Protein AF-A0A8T3LZU2-F1 (afdb_monomer_lite)

Foldseek 3Di:
DDDQFPDDDDPDTHGPVNVVVVVVLVVVLVVQLVVCVVVVHHSVVSVVLSVQLQVQLQVQQLVVQCVVPVVVCVVPVVCSVVCVVPRGHNVRSVVRND

Structure (mmCIF, N/CA/C/O backbone):
data_AF-A0A8T3LZU2-F1
#
_entry.id   AF-A0A8T3LZU2-F1
#
loop_
_atom_site.group_PDB
_atom_site.id
_atom_site.type_symbol
_atom_site.label_atom_id
_atom_site.label_alt_id
_atom_site.label_comp_id
_atom_site.label_asym_id
_atom_site.label_entity_id
_atom_site.label_seq_id
_atom_site.pdbx_PDB_ins_code
_atom_site.Cartn_x
_atom_site.Cartn_y
_atom_site.Cartn_z
_atom_site.occupancy
_atom_site.B_iso_or_equiv
_atom_site.auth_seq_id
_atom_site.auth_comp_id
_atom_site.auth_asym_id
_atom_site.auth_atom_id
_atom_site.pdbx_PDB_model_num
ATOM 1 N N . MET A 1 1 ? 21.305 18.318 -0.118 1.00 62.78 1 MET A N 1
ATOM 2 C CA . MET A 1 1 ? 20.295 17.442 -0.746 1.00 62.78 1 MET A CA 1
ATOM 3 C C . MET A 1 1 ? 19.935 16.396 0.292 1.00 62.78 1 MET A C 1
ATOM 5 O O . MET A 1 1 ? 20.857 15.874 0.903 1.00 62.78 1 MET A O 1
ATOM 9 N N . ILE A 1 2 ? 18.650 16.208 0.596 1.00 78.50 2 ILE A N 1
ATOM 10 C CA . ILE A 1 2 ? 18.208 15.213 1.588 1.00 78.50 2 ILE A CA 1
ATOM 11 C C . ILE A 1 2 ? 18.188 13.856 0.890 1.00 78.50 2 ILE A C 1
ATOM 13 O O . ILE A 1 2 ? 17.662 13.763 -0.219 1.00 78.50 2 ILE A O 1
ATOM 17 N N . ASP A 1 3 ? 18.779 12.844 1.518 1.00 81.81 3 ASP A N 1
ATOM 18 C CA . ASP A 1 3 ? 18.726 11.473 1.020 1.00 81.81 3 ASP A CA 1
ATOM 19 C C . ASP A 1 3 ? 17.264 10.979 1.043 1.00 81.81 3 ASP A C 1
ATOM 21 O O . ASP A 1 3 ? 16.615 11.054 2.093 1.00 81.81 3 ASP A O 1
ATOM 25 N N . PRO A 1 4 ? 16.693 10.537 -0.093 1.00 82.56 4 PRO A N 1
ATOM 26 C CA . PRO A 1 4 ? 15.332 10.009 -0.127 1.00 82.56 4 PRO A CA 1
ATOM 27 C C . PRO A 1 4 ? 15.171 8.697 0.659 1.00 82.56 4 PRO A C 1
ATOM 29 O O . PRO A 1 4 ? 14.036 8.334 0.993 1.00 82.56 4 PRO A O 1
ATOM 32 N N . ILE A 1 5 ? 16.269 8.002 0.965 1.00 86.56 5 ILE A N 1
ATOM 33 C CA . ILE A 1 5 ? 16.285 6.748 1.711 1.00 86.56 5 ILE A CA 1
ATOM 34 C C . ILE A 1 5 ? 16.372 7.059 3.209 1.00 86.56 5 ILE A C 1
ATOM 36 O O . ILE A 1 5 ? 17.264 7.759 3.680 1.00 86.56 5 ILE A O 1
ATOM 40 N N . ALA A 1 6 ? 15.408 6.549 3.973 1.00 84.88 6 ALA A N 1
ATOM 41 C CA . ALA A 1 6 ? 15.358 6.711 5.421 1.00 84.88 6 ALA A CA 1
ATOM 42 C C . ALA A 1 6 ? 16.183 5.631 6.132 1.00 84.88 6 ALA A C 1
ATOM 44 O O . ALA A 1 6 ? 16.959 5.937 7.033 1.00 84.88 6 ALA A O 1
ATOM 45 N N . PHE A 1 7 ? 16.010 4.372 5.719 1.00 85.94 7 PHE A N 1
ATOM 46 C CA . PHE A 1 7 ? 16.718 3.220 6.273 1.00 85.94 7 PHE A CA 1
ATOM 47 C C . PHE A 1 7 ? 16.941 2.162 5.192 1.00 85.94 7 PHE A C 1
ATOM 49 O O . PHE A 1 7 ? 16.062 1.916 4.363 1.00 85.94 7 PHE A O 1
ATOM 56 N N . GLU A 1 8 ? 18.088 1.491 5.246 1.00 85.88 8 GLU A N 1
ATOM 57 C CA . GLU A 1 8 ? 18.403 0.339 4.402 1.00 85.88 8 GLU A CA 1
ATOM 58 C C . GLU A 1 8 ? 18.518 -0.911 5.274 1.00 85.88 8 GLU A C 1
ATOM 60 O O . GLU A 1 8 ? 19.276 -0.943 6.244 1.00 85.88 8 GLU A O 1
ATOM 65 N N . ILE A 1 9 ? 17.756 -1.951 4.937 1.00 84.25 9 ILE A N 1
ATOM 66 C CA . ILE A 1 9 ? 17.847 -3.264 5.581 1.00 84.25 9 ILE A CA 1
ATOM 67 C C . ILE A 1 9 ? 18.179 -4.281 4.485 1.00 84.25 9 ILE A C 1
ATOM 69 O O . ILE A 1 9 ? 17.295 -4.852 3.844 1.00 84.25 9 ILE A O 1
ATOM 73 N N . GLY A 1 10 ? 19.475 -4.484 4.232 1.00 82.94 10 GLY A N 1
ATOM 74 C CA . GLY A 1 10 ? 19.950 -5.344 3.143 1.00 82.94 10 GLY A CA 1
ATOM 75 C C . GLY A 1 10 ? 19.518 -4.807 1.766 1.00 82.94 10 GLY A C 1
ATOM 76 O O . GLY A 1 10 ? 19.789 -3.646 1.480 1.00 82.94 10 GLY A O 1
ATOM 77 N N . PRO A 1 11 ? 18.849 -5.600 0.903 1.00 81.00 11 PRO A N 1
ATOM 78 C CA . PRO A 1 11 ? 18.367 -5.135 -0.403 1.00 81.00 11 PRO A CA 1
ATOM 79 C C . PRO A 1 11 ? 17.092 -4.273 -0.322 1.00 81.00 11 PRO A C 1
ATOM 81 O O . PRO A 1 11 ? 16.612 -3.797 -1.348 1.00 81.00 11 PRO A O 1
ATOM 84 N N . LEU A 1 12 ? 16.503 -4.106 0.869 1.00 78.81 12 LEU A N 1
ATOM 85 C CA . LEU A 1 12 ? 15.276 -3.340 1.058 1.00 78.81 12 LEU A CA 1
ATOM 86 C C . LEU A 1 12 ? 15.606 -1.885 1.413 1.00 78.81 12 LEU A C 1
ATOM 88 O O . LEU A 1 12 ? 16.111 -1.602 2.501 1.00 78.81 12 LEU A O 1
ATOM 92 N N . GLN A 1 13 ? 15.267 -0.968 0.507 1.00 84.06 13 GLN A N 1
ATOM 93 C CA . GLN A 1 13 ? 15.415 0.474 0.708 1.00 84.06 13 GLN A CA 1
ATOM 94 C C . GLN A 1 13 ? 14.083 1.095 1.132 1.00 84.06 13 GLN A C 1
ATOM 96 O O . GLN A 1 13 ? 13.133 1.193 0.346 1.00 84.06 13 GLN A O 1
ATOM 101 N N . LEU A 1 14 ? 14.006 1.535 2.386 1.00 84.38 14 LEU A N 1
ATOM 102 C CA . LEU A 1 14 ? 12.834 2.215 2.917 1.00 84.38 14 LEU A CA 1
ATOM 103 C C . LEU A 1 14 ? 12.948 3.715 2.642 1.00 84.38 14 LEU A C 1
ATOM 105 O O . LEU A 1 14 ? 13.836 4.389 3.158 1.00 84.38 14 LEU A O 1
ATOM 109 N N . HIS A 1 15 ? 12.027 4.249 1.848 1.00 88.62 15 HIS A N 1
ATOM 110 C CA . HIS A 1 15 ? 12.036 5.657 1.464 1.00 88.62 15 HIS A CA 1
ATOM 111 C C . HIS A 1 15 ? 11.197 6.515 2.418 1.00 88.62 15 HIS A C 1
ATOM 113 O O . HIS A 1 15 ? 10.162 6.068 2.923 1.00 88.62 15 HIS A O 1
ATOM 119 N N . TRP A 1 16 ? 11.575 7.786 2.592 1.00 89.06 16 TRP A N 1
ATOM 120 C CA . TRP A 1 16 ? 10.835 8.737 3.435 1.00 89.06 16 TRP A CA 1
ATOM 121 C C . TRP A 1 16 ? 9.367 8.894 3.034 1.00 89.06 16 TRP A C 1
ATOM 123 O O . TRP A 1 16 ? 8.497 8.953 3.902 1.00 89.06 16 TRP A O 1
ATOM 133 N N . TYR A 1 17 ? 9.065 8.907 1.731 1.00 87.25 17 TYR A N 1
ATOM 134 C CA . TYR A 1 17 ? 7.679 9.025 1.266 1.00 87.25 17 TYR A CA 1
ATOM 135 C C . TYR A 1 17 ? 6.813 7.852 1.753 1.00 87.25 17 TYR A C 1
ATOM 137 O O . TYR A 1 17 ? 5.656 8.057 2.108 1.00 87.25 17 TYR A O 1
ATOM 145 N N . GLY A 1 18 ? 7.374 6.639 1.839 1.00 87.56 18 GLY A N 1
ATOM 146 C CA . GLY A 1 18 ? 6.660 5.462 2.332 1.00 87.56 18 GLY A CA 1
ATOM 147 C C . GLY A 1 18 ? 6.309 5.586 3.813 1.00 87.56 18 GLY A C 1
ATOM 148 O O . GLY A 1 18 ? 5.179 5.301 4.200 1.00 87.56 18 GLY A O 1
ATOM 149 N N . ILE A 1 19 ? 7.238 6.098 4.629 1.00 89.88 19 ILE A N 1
ATOM 150 C CA . ILE A 1 19 ? 7.010 6.368 6.060 1.00 89.88 19 ILE A CA 1
ATOM 151 C C . ILE A 1 19 ? 5.910 7.419 6.244 1.00 89.88 19 ILE A C 1
ATOM 153 O O . ILE A 1 19 ? 5.018 7.265 7.081 1.00 89.88 19 ILE A O 1
ATOM 157 N N . ILE A 1 20 ? 5.949 8.487 5.448 1.00 92.00 20 ILE A N 1
ATOM 158 C CA . ILE A 1 20 ? 4.964 9.570 5.523 1.00 92.00 20 ILE A CA 1
ATOM 159 C C . ILE A 1 20 ? 3.573 9.054 5.130 1.00 92.00 20 ILE A C 1
ATOM 161 O O . ILE A 1 20 ? 2.606 9.313 5.839 1.00 92.00 20 ILE A O 1
ATOM 165 N N . ILE A 1 21 ? 3.464 8.265 4.059 1.00 89.38 21 ILE A N 1
ATOM 166 C CA . ILE A 1 21 ? 2.186 7.681 3.628 1.00 89.38 21 ILE A CA 1
ATOM 167 C C . ILE A 1 21 ? 1.658 6.692 4.674 1.00 89.38 21 ILE A C 1
ATOM 169 O O . ILE A 1 21 ? 0.497 6.782 5.064 1.00 89.38 21 ILE A O 1
ATOM 173 N N . ALA A 1 22 ? 2.502 5.786 5.176 1.00 90.19 22 ALA A N 1
ATOM 174 C CA . ALA A 1 22 ? 2.102 4.818 6.195 1.00 90.19 22 ALA A CA 1
ATOM 175 C C . ALA A 1 22 ? 1.626 5.508 7.482 1.00 90.19 22 ALA A C 1
ATOM 177 O O . ALA A 1 22 ? 0.596 5.135 8.040 1.00 90.19 22 ALA A O 1
ATOM 178 N N . SER A 1 23 ? 2.332 6.550 7.929 1.00 93.94 23 SER A N 1
ATOM 179 C CA . SER A 1 23 ? 1.923 7.312 9.111 1.00 93.94 23 SER A CA 1
ATOM 180 C C . SER A 1 23 ? 0.619 8.081 8.881 1.00 93.94 23 SER A C 1
ATOM 182 O O . SER A 1 23 ? -0.251 8.045 9.748 1.00 93.94 23 SER A O 1
ATOM 184 N N . ALA A 1 24 ? 0.417 8.691 7.708 1.00 92.81 24 ALA A N 1
ATOM 185 C CA . ALA A 1 24 ? -0.843 9.345 7.355 1.00 92.81 24 ALA A CA 1
ATOM 186 C C . ALA A 1 24 ? -2.034 8.369 7.367 1.00 92.81 24 ALA A C 1
ATOM 188 O O . ALA A 1 24 ? -3.075 8.681 7.946 1.00 92.81 24 ALA A O 1
ATOM 189 N N . VAL A 1 25 ? -1.869 7.171 6.792 1.00 91.44 25 VAL A N 1
ATOM 190 C CA . VAL A 1 25 ? -2.898 6.117 6.795 1.00 91.44 25 VAL A CA 1
ATOM 191 C C . VAL A 1 25 ? -3.218 5.670 8.223 1.00 91.44 25 VAL A C 1
ATOM 193 O O . VAL A 1 25 ? -4.388 5.609 8.592 1.00 91.44 25 VAL A O 1
ATOM 196 N N . LEU A 1 26 ? -2.201 5.420 9.054 1.00 92.69 26 LEU A N 1
ATOM 197 C CA . LEU A 1 26 ? -2.396 5.012 10.450 1.00 92.69 26 LEU A CA 1
ATOM 198 C C . LEU A 1 26 ? -3.110 6.085 11.277 1.00 92.69 26 LEU A C 1
ATOM 200 O O . LEU A 1 26 ? -4.042 5.778 12.015 1.00 92.69 26 LEU A O 1
ATOM 204 N N . ILE A 1 27 ? -2.703 7.349 11.143 1.00 95.19 27 ILE A N 1
ATOM 205 C CA . ILE A 1 27 ? -3.345 8.466 11.844 1.00 95.19 27 ILE A CA 1
ATOM 206 C C . ILE A 1 27 ? -4.803 8.602 11.392 1.00 95.19 27 ILE A C 1
ATOM 208 O O . ILE A 1 27 ? -5.689 8.753 12.232 1.00 95.19 27 ILE A O 1
ATOM 212 N N . SER A 1 28 ? -5.068 8.498 10.087 1.00 92.25 28 SER A N 1
ATOM 213 C CA . SER A 1 28 ? -6.427 8.538 9.542 1.00 92.25 28 SER A CA 1
ATOM 214 C C . SER A 1 28 ? -7.297 7.400 10.085 1.00 92.25 28 SER A C 1
ATOM 216 O O . SER A 1 28 ? -8.421 7.656 10.513 1.00 92.25 28 SER A O 1
ATOM 218 N N . ALA A 1 29 ? -6.760 6.180 10.167 1.00 92.19 29 ALA A N 1
ATOM 219 C CA . ALA A 1 29 ? -7.445 5.018 10.732 1.00 92.19 29 ALA A CA 1
ATOM 220 C C . ALA A 1 29 ? -7.810 5.213 12.208 1.00 92.19 29 ALA A C 1
ATOM 222 O O . ALA A 1 29 ? -8.946 4.977 12.613 1.00 92.19 29 ALA A O 1
ATOM 223 N N . LEU A 1 30 ? -6.853 5.687 13.012 1.00 93.62 30 LEU A N 1
ATOM 224 C CA . LEU A 1 30 ? -7.046 5.925 14.443 1.00 93.62 30 LEU A CA 1
ATOM 225 C C . LEU A 1 30 ? -8.087 7.019 14.699 1.00 93.62 30 LEU A C 1
ATOM 227 O O . LEU A 1 30 ? -8.936 6.873 15.579 1.00 93.62 30 LEU A O 1
ATOM 231 N N . LEU A 1 31 ? -8.045 8.101 13.918 1.00 94.38 31 LEU A N 1
ATOM 232 C CA . LEU A 1 31 ? -9.050 9.159 13.982 1.00 94.38 31 LEU A CA 1
ATOM 233 C C . LEU A 1 31 ? -10.426 8.646 13.552 1.00 94.38 31 LEU A C 1
ATOM 235 O O . LEU A 1 31 ? -11.403 8.902 14.251 1.00 94.38 31 LEU A O 1
ATOM 239 N N . GLY A 1 32 ? -10.502 7.879 12.462 1.00 93.19 32 GLY A N 1
ATOM 240 C CA . GLY A 1 32 ? -11.739 7.255 11.993 1.00 93.19 32 GLY A CA 1
ATOM 241 C C . GLY A 1 32 ? -12.356 6.339 13.047 1.00 93.19 32 GLY A C 1
ATOM 242 O O . GLY A 1 32 ? -13.529 6.486 13.376 1.00 93.19 32 GLY A O 1
ATOM 243 N N . ALA A 1 33 ? -11.548 5.479 13.668 1.00 92.88 33 ALA A N 1
ATOM 244 C CA . ALA A 1 33 ? -11.972 4.614 14.765 1.00 92.88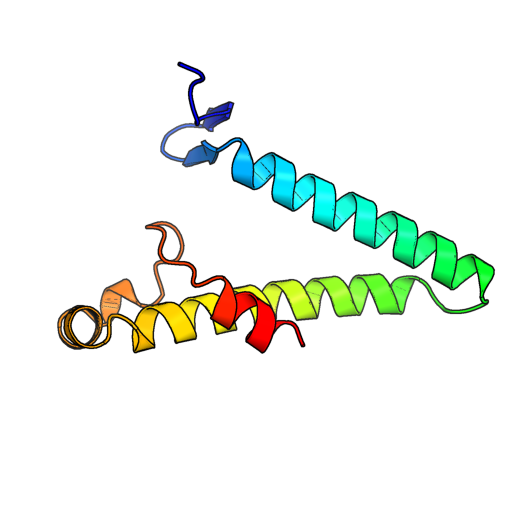 33 ALA A CA 1
ATOM 245 C C . ALA A 1 33 ? -12.491 5.421 15.967 1.00 92.88 33 ALA A C 1
ATOM 247 O O . ALA A 1 33 ? -13.535 5.099 16.536 1.00 92.88 33 ALA A O 1
ATOM 248 N N . ARG A 1 34 ? -11.800 6.509 16.335 1.00 93.44 34 ARG A N 1
ATOM 249 C CA . ARG A 1 34 ? -12.217 7.384 17.439 1.00 93.44 34 ARG A CA 1
ATOM 250 C C . ARG A 1 34 ? -13.553 8.070 17.157 1.00 93.44 34 ARG A C 1
ATOM 252 O O . ARG A 1 34 ? -14.376 8.169 18.068 1.00 93.44 34 ARG A O 1
ATOM 259 N N . VAL A 1 35 ? -13.756 8.537 15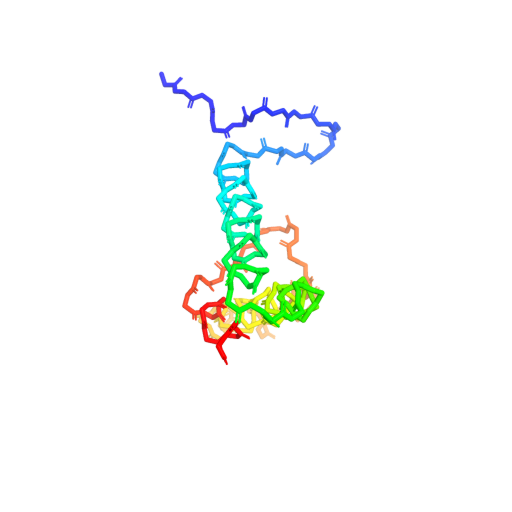.924 1.00 94.00 35 VAL A N 1
ATOM 260 C CA . VAL A 1 35 ? -15.007 9.159 15.468 1.00 94.00 35 VAL A CA 1
ATOM 261 C C . VAL A 1 35 ? -16.133 8.130 15.417 1.00 94.00 35 VAL A C 1
ATOM 263 O O . VAL A 1 35 ? -17.213 8.422 15.916 1.00 94.00 35 VAL A O 1
ATOM 266 N N . ALA A 1 36 ? -15.876 6.917 14.920 1.00 92.56 36 ALA A N 1
ATOM 267 C CA . ALA A 1 36 ? -16.847 5.823 14.924 1.00 92.56 36 ALA A CA 1
ATOM 268 C C . ALA A 1 36 ? -17.352 5.538 16.346 1.00 92.56 36 ALA A C 1
ATOM 270 O O . ALA A 1 36 ? -18.555 5.570 16.588 1.00 92.56 36 ALA A O 1
ATOM 271 N N . THR A 1 37 ? -16.444 5.419 17.325 1.00 92.31 37 THR A N 1
ATOM 272 C CA . THR A 1 37 ? -16.845 5.255 18.734 1.00 92.31 37 THR A CA 1
ATOM 273 C C . THR A 1 37 ? -17.687 6.428 19.243 1.00 92.31 37 THR A C 1
ATOM 275 O O . THR A 1 37 ? -18.614 6.227 20.021 1.00 92.31 37 THR A O 1
ATOM 278 N N . TRP A 1 38 ? -17.365 7.664 18.841 1.00 93.81 38 TRP A N 1
ATOM 279 C CA . TRP A 1 38 ? -18.119 8.853 19.254 1.00 93.81 38 TRP A CA 1
ATOM 280 C C . TRP A 1 38 ? -19.530 8.898 18.652 1.00 93.81 38 TRP A C 1
ATOM 282 O O . TRP A 1 38 ? -20.453 9.377 19.307 1.00 93.81 38 TRP A O 1
ATOM 292 N N . LEU A 1 39 ? -19.701 8.356 17.447 1.00 94.25 39 LEU A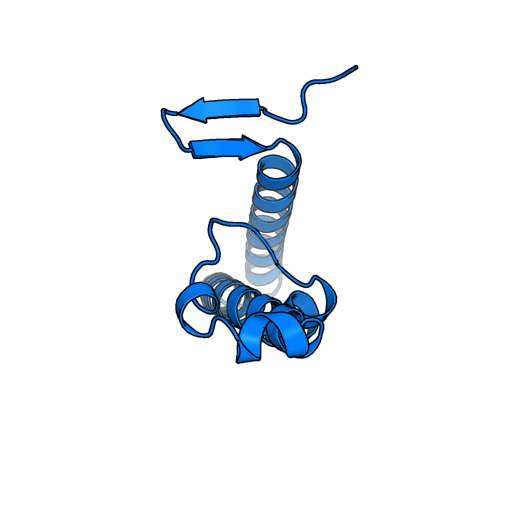 N 1
ATOM 293 C CA . LEU A 1 39 ? -20.989 8.221 16.765 1.00 94.25 39 LEU A CA 1
ATOM 294 C C . LEU A 1 39 ? -21.788 6.981 17.212 1.00 94.25 39 LEU A C 1
ATOM 296 O O . LEU A 1 39 ? -22.945 6.848 16.831 1.00 94.25 39 LEU A O 1
ATOM 300 N N . GLY A 1 40 ? -21.205 6.103 18.039 1.00 92.25 40 GLY A N 1
ATOM 301 C CA . GLY A 1 40 ? -21.826 4.844 18.471 1.00 92.25 40 GLY A CA 1
ATOM 302 C C . GLY A 1 40 ? -21.700 3.696 17.462 1.00 92.25 40 GLY A C 1
ATOM 303 O O . GLY A 1 40 ? -22.352 2.670 17.632 1.00 92.25 40 GLY A O 1
ATOM 304 N N . GLU A 1 41 ? -20.861 3.859 16.440 1.00 93.00 41 GLU A N 1
ATOM 305 C CA . GLU A 1 41 ? -20.549 2.857 15.416 1.00 93.00 41 GLU A CA 1
ATOM 306 C C . GLU A 1 41 ? -19.438 1.906 15.890 1.00 93.00 41 GLU A C 1
ATOM 308 O O . GLU A 1 41 ? -18.619 2.267 16.745 1.00 93.00 41 GLU A O 1
ATOM 313 N N . ASN A 1 42 ? -19.363 0.702 15.308 1.00 91.69 42 ASN A N 1
ATOM 314 C CA . ASN A 1 42 ? -18.296 -0.252 15.612 1.00 91.69 42 ASN A CA 1
ATOM 315 C C . ASN A 1 42 ? -16.981 0.149 14.905 1.00 91.69 42 ASN A C 1
ATOM 317 O O . ASN A 1 42 ? -16.904 0.109 13.676 1.00 91.69 42 ASN A O 1
ATOM 321 N N . PRO A 1 43 ? -15.901 0.491 15.635 1.00 90.31 43 PRO A N 1
ATOM 322 C CA . PRO A 1 43 ? -14.621 0.847 15.021 1.00 90.31 43 PRO A CA 1
ATOM 323 C C . PRO A 1 43 ? -13.962 -0.298 14.237 1.00 90.31 43 PRO A C 1
ATOM 325 O O . PRO A 1 43 ? -13.118 -0.039 13.378 1.00 90.31 43 PRO A O 1
ATOM 328 N N . GLU A 1 44 ? -14.313 -1.553 14.533 1.00 90.94 44 GLU A N 1
ATOM 329 C CA . GLU A 1 44 ? -13.776 -2.734 13.844 1.00 90.94 44 GLU A CA 1
ATOM 330 C C . GLU A 1 44 ? -14.141 -2.759 12.356 1.00 90.94 44 GLU A C 1
ATOM 332 O O . GLU A 1 44 ? -13.340 -3.215 11.534 1.00 90.94 44 GLU A O 1
A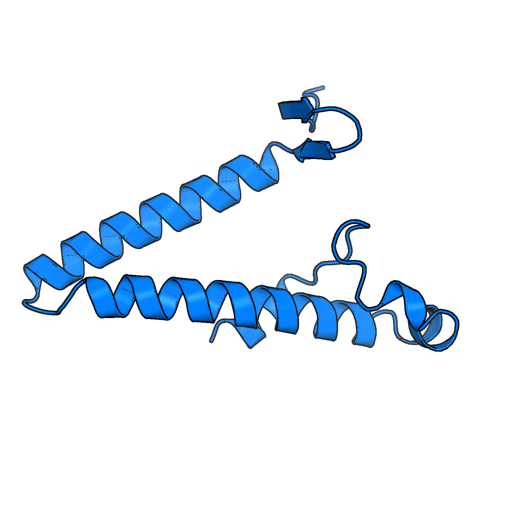TOM 337 N N . ASP A 1 45 ? -15.297 -2.204 11.990 1.00 89.50 45 ASP A N 1
ATOM 338 C CA . ASP A 1 45 ? -15.728 -2.112 10.595 1.00 89.50 45 ASP A CA 1
ATOM 339 C C . ASP A 1 45 ? -14.785 -1.200 9.799 1.00 89.50 45 ASP A C 1
ATOM 341 O O . ASP A 1 45 ? -14.381 -1.531 8.684 1.00 89.50 45 ASP A O 1
ATOM 345 N N . GLY A 1 46 ? -14.335 -0.097 10.409 1.00 88.50 46 GLY A N 1
ATOM 346 C CA . GLY A 1 46 ? -13.357 0.818 9.817 1.00 88.50 46 GLY A CA 1
ATOM 347 C C . GLY A 1 46 ? -11.986 0.173 9.602 1.00 88.50 46 GLY A C 1
ATOM 348 O O . GLY A 1 46 ? -11.373 0.358 8.551 1.00 88.50 46 GLY A O 1
ATOM 349 N N . TRP A 1 47 ? -11.513 -0.632 10.559 1.00 89.94 47 TRP A N 1
ATOM 350 C CA . TRP A 1 47 ? -10.266 -1.394 10.409 1.00 89.94 47 TRP A CA 1
ATOM 351 C C . TRP A 1 47 ? -10.365 -2.463 9.320 1.00 89.94 47 TRP A C 1
ATOM 353 O O . TRP A 1 47 ? -9.438 -2.625 8.522 1.00 89.94 47 TRP A O 1
ATOM 363 N N . SER A 1 48 ? -11.501 -3.157 9.260 1.00 90.69 48 SER A N 1
ATOM 364 C CA . SER A 1 48 ? -11.774 -4.176 8.246 1.00 90.69 48 SER A CA 1
ATOM 365 C C . SER A 1 48 ? -11.837 -3.560 6.845 1.00 90.69 48 SER A C 1
ATOM 367 O O . SER A 1 48 ? -11.211 -4.071 5.914 1.00 90.69 48 SER A O 1
ATOM 369 N N . MET A 1 49 ? -12.516 -2.416 6.703 1.00 89.75 49 MET A N 1
ATOM 370 C CA . MET A 1 49 ? -12.544 -1.645 5.459 1.00 89.75 49 MET A CA 1
ATOM 371 C C . MET A 1 49 ? -11.160 -1.147 5.059 1.00 89.75 49 MET A C 1
ATOM 373 O O . MET A 1 49 ? -10.796 -1.267 3.895 1.00 89.75 49 MET A O 1
ATOM 377 N N . LEU A 1 50 ? -10.364 -0.628 5.997 1.00 90.44 50 LEU A N 1
ATOM 378 C CA . LEU A 1 50 ? -9.025 -0.129 5.694 1.00 90.44 50 LEU A CA 1
ATOM 379 C C . LEU A 1 50 ? -8.143 -1.210 5.069 1.00 90.44 50 LEU A C 1
ATOM 381 O O . LEU A 1 50 ? -7.470 -0.948 4.075 1.00 90.44 50 LEU A O 1
ATOM 385 N N . LEU A 1 51 ? -8.156 -2.426 5.621 1.00 90.62 51 LEU A N 1
ATOM 386 C CA . LEU A 1 51 ? -7.397 -3.542 5.055 1.00 90.62 51 LEU A CA 1
ATOM 387 C C . LEU A 1 51 ? -7.850 -3.859 3.628 1.00 90.62 51 LEU A C 1
ATOM 389 O O . LEU A 1 51 ? -7.010 -4.034 2.744 1.00 90.62 51 LEU A O 1
ATOM 393 N N . LEU A 1 52 ? -9.164 -3.887 3.397 1.00 92.31 52 LEU A N 1
ATOM 394 C CA . LEU A 1 52 ? -9.730 -4.143 2.078 1.00 92.31 52 LEU A CA 1
ATOM 395 C C . LEU A 1 52 ? -9.323 -3.055 1.076 1.00 92.31 52 LEU A C 1
ATOM 397 O O . LEU A 1 52 ? -8.773 -3.387 0.031 1.00 92.31 52 LEU A O 1
ATOM 401 N N . VAL A 1 53 ? -9.486 -1.781 1.438 1.00 91.81 53 VAL A N 1
ATOM 402 C CA . VAL A 1 53 ? -9.130 -0.606 0.624 1.00 91.81 53 VAL A CA 1
ATOM 403 C C . VAL A 1 53 ? -7.641 -0.575 0.282 1.00 91.81 53 VAL A C 1
ATOM 405 O O . VAL A 1 53 ? -7.268 -0.257 -0.845 1.00 91.81 53 VAL A O 1
ATOM 408 N N . VAL A 1 54 ? -6.763 -0.923 1.228 1.00 91.00 54 VAL A N 1
ATOM 409 C CA . VAL A 1 54 ? -5.317 -0.988 0.969 1.00 91.00 54 VAL A CA 1
ATOM 410 C C . VAL A 1 54 ? -5.002 -2.091 -0.042 1.00 91.00 54 VAL A C 1
ATOM 412 O O . VAL A 1 54 ? -4.245 -1.856 -0.984 1.00 91.00 54 VAL A O 1
ATOM 415 N N . ILE A 1 55 ? -5.595 -3.279 0.108 1.00 92.12 55 ILE A N 1
ATOM 416 C CA . ILE A 1 55 ? -5.374 -4.400 -0.815 1.00 92.12 55 ILE A CA 1
ATOM 417 C C . ILE A 1 55 ? -5.897 -4.056 -2.214 1.00 92.12 55 ILE A C 1
ATOM 419 O O . ILE A 1 55 ? -5.161 -4.179 -3.196 1.00 92.12 55 ILE A O 1
ATOM 423 N N . THR A 1 56 ? -7.145 -3.600 -2.320 1.00 93.81 56 THR A N 1
ATOM 424 C CA . THR A 1 56 ? -7.770 -3.275 -3.607 1.00 93.81 56 THR A CA 1
ATOM 425 C C . THR A 1 56 ? -7.111 -2.065 -4.263 1.00 93.81 56 THR A C 1
ATOM 427 O O . THR A 1 56 ? -6.904 -2.071 -5.476 1.00 93.81 56 THR A O 1
ATOM 430 N N . GLY A 1 57 ? -6.669 -1.081 -3.478 1.00 91.94 57 GLY A N 1
ATOM 431 C CA . GLY A 1 57 ? -5.876 0.050 -3.945 1.00 91.94 57 GLY A CA 1
ATOM 432 C C . GLY A 1 57 ? -4.536 -0.386 -4.538 1.00 91.94 57 GLY A C 1
ATOM 433 O O . GLY A 1 57 ? -4.209 -0.006 -5.658 1.00 91.94 57 GLY A O 1
ATOM 434 N N . VAL A 1 58 ? -3.767 -1.245 -3.861 1.00 90.50 58 VAL A N 1
ATOM 435 C CA . VAL A 1 58 ? -2.493 -1.758 -4.408 1.00 90.50 58 VAL A CA 1
ATOM 436 C C . VAL A 1 58 ? -2.719 -2.529 -5.714 1.00 90.50 58 VAL A C 1
ATOM 438 O O . VAL A 1 58 ? -1.973 -2.342 -6.679 1.00 90.50 58 VAL A O 1
ATOM 441 N N . ILE A 1 59 ? -3.771 -3.350 -5.778 1.00 92.19 59 ILE A N 1
ATOM 442 C CA . ILE A 1 59 ? -4.143 -4.091 -6.990 1.00 92.19 59 ILE A CA 1
ATOM 443 C C . ILE A 1 59 ? -4.517 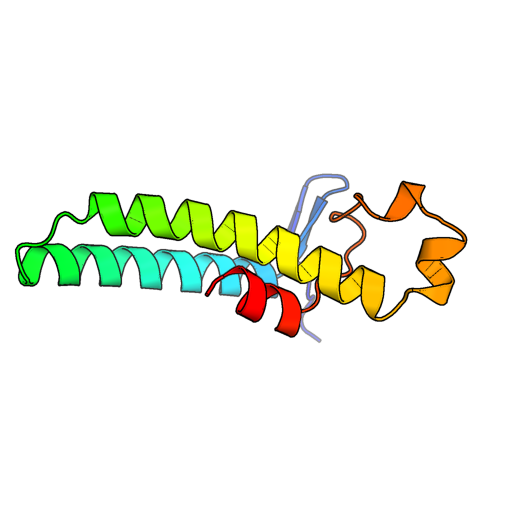-3.126 -8.123 1.00 92.19 59 ILE A C 1
ATOM 445 O O . ILE A 1 59 ? -3.957 -3.216 -9.217 1.00 92.19 59 ILE A O 1
ATOM 449 N N . GLY A 1 60 ? -5.415 -2.173 -7.864 1.00 92.06 60 GLY A N 1
ATOM 450 C CA . GLY A 1 60 ? -5.857 -1.180 -8.843 1.00 92.06 60 GLY A CA 1
ATOM 451 C C . GLY A 1 60 ? -4.703 -0.319 -9.351 1.00 92.06 60 GLY A C 1
ATOM 452 O O . GLY A 1 60 ? -4.571 -0.085 -10.554 1.00 92.06 60 GLY A O 1
ATOM 453 N N . ALA A 1 61 ? -3.794 0.072 -8.458 1.00 91.81 61 ALA A N 1
ATOM 454 C CA . ALA A 1 61 ? -2.599 0.821 -8.808 1.00 91.81 61 ALA A CA 1
ATOM 455 C C . ALA A 1 61 ? -1.693 0.052 -9.765 1.00 91.81 61 ALA A C 1
ATOM 457 O O . ALA A 1 61 ? -1.125 0.642 -10.691 1.00 91.81 61 ALA A O 1
ATOM 458 N N . ARG A 1 62 ? -1.564 -1.264 -9.558 1.00 90.50 62 ARG A N 1
ATOM 459 C CA . ARG A 1 62 ? -0.754 -2.110 -10.427 1.00 90.50 62 ARG A CA 1
ATOM 460 C C . ARG A 1 62 ? -1.415 -2.333 -11.779 1.00 90.50 62 ARG A C 1
ATOM 462 O O . ARG A 1 62 ? -0.739 -2.206 -12.795 1.00 90.50 62 ARG A O 1
ATOM 469 N N . ILE A 1 63 ? -2.719 -2.598 -11.801 1.00 90.44 63 ILE A N 1
ATOM 470 C CA . ILE A 1 63 ? -3.490 -2.748 -13.042 1.00 90.44 63 ILE A CA 1
ATOM 471 C C . ILE A 1 63 ? -3.375 -1.478 -13.888 1.00 90.44 63 ILE A C 1
ATOM 473 O O . ILE A 1 63 ? -3.019 -1.555 -15.060 1.00 90.44 63 ILE A O 1
ATOM 477 N N . TYR A 1 64 ? -3.591 -0.306 -13.286 1.00 91.75 64 TYR A N 1
ATOM 478 C CA . TYR A 1 64 ? -3.458 0.970 -13.986 1.00 91.75 64 TYR A CA 1
ATOM 479 C C . TYR A 1 64 ? -2.054 1.161 -14.567 1.00 91.75 64 TYR A C 1
ATOM 481 O O . TYR A 1 64 ? -1.909 1.548 -15.723 1.00 91.75 64 TYR A O 1
ATOM 489 N N . HIS A 1 65 ? -1.013 0.856 -13.787 1.00 89.75 65 HIS A N 1
ATOM 490 C CA . HIS A 1 65 ? 0.369 0.972 -14.246 1.00 89.75 65 HIS A CA 1
ATOM 491 C C . HIS A 1 65 ? 0.667 0.054 -15.442 1.00 89.75 65 HIS A C 1
ATOM 493 O O . HIS A 1 65 ? 1.332 0.465 -16.391 1.00 89.75 65 HIS A O 1
ATOM 499 N N . VAL A 1 66 ? 0.138 -1.172 -15.420 1.00 88.56 66 VAL A N 1
ATOM 500 C CA . VAL A 1 66 ? 0.288 -2.145 -16.511 1.00 88.56 66 VAL A CA 1
ATOM 501 C C . VAL A 1 66 ? -0.437 -1.688 -17.772 1.00 88.56 66 VAL A C 1
ATOM 503 O O . VAL A 1 66 ? 0.129 -1.784 -18.854 1.00 88.56 66 VAL A O 1
ATOM 506 N N . ILE A 1 67 ? -1.654 -1.155 -17.639 1.00 89.69 67 ILE A N 1
ATOM 507 C CA . ILE A 1 67 ? -2.422 -0.616 -18.770 1.00 89.69 67 ILE A CA 1
ATOM 508 C C . ILE A 1 67 ? -1.710 0.599 -19.371 1.00 89.69 67 ILE A C 1
ATOM 510 O O . ILE A 1 67 ? -1.633 0.730 -20.589 1.00 89.69 67 ILE A O 1
ATOM 514 N N . HIS A 1 68 ? -1.165 1.481 -18.532 1.00 89.31 68 HIS A N 1
ATOM 515 C CA . HIS A 1 68 ? -0.483 2.686 -18.995 1.00 89.31 68 HIS A CA 1
ATOM 516 C C . HIS A 1 68 ? 0.803 2.380 -19.778 1.00 89.31 68 HIS A C 1
ATOM 518 O O . HIS A 1 68 ? 1.120 3.076 -20.737 1.00 89.31 68 HIS A O 1
ATOM 524 N N . LEU A 1 69 ? 1.527 1.328 -19.389 1.00 88.12 69 LEU A N 1
ATOM 525 C CA . LEU A 1 69 ? 2.765 0.878 -20.033 1.00 88.12 69 LEU A CA 1
ATOM 526 C C . LEU A 1 69 ? 2.566 -0.451 -20.770 1.00 88.12 69 LEU A C 1
ATOM 528 O O . LEU A 1 69 ? 3.443 -1.319 -20.750 1.00 88.12 69 LEU A O 1
ATOM 532 N N . TRP A 1 70 ? 1.403 -0.625 -21.401 1.00 88.00 70 TRP A N 1
ATOM 533 C CA . TRP A 1 70 ? 1.006 -1.902 -21.990 1.00 88.00 70 TRP A CA 1
ATOM 534 C C . TRP A 1 70 ? 2.038 -2.449 -22.978 1.00 88.00 70 TRP A C 1
ATOM 536 O O . TRP A 1 70 ? 2.383 -3.622 -22.879 1.00 88.00 70 TRP A O 1
ATOM 546 N N . ASP A 1 71 ? 2.616 -1.597 -23.829 1.00 89.56 71 ASP A N 1
ATOM 547 C CA . ASP A 1 71 ? 3.629 -1.994 -24.819 1.00 89.56 71 ASP A CA 1
ATOM 548 C C . ASP A 1 71 ? 4.864 -2.661 -24.184 1.00 89.56 71 ASP A C 1
ATOM 550 O O . ASP A 1 71 ? 5.452 -3.590 -24.740 1.00 89.56 71 ASP A O 1
ATOM 554 N N . PHE A 1 72 ? 5.255 -2.218 -22.985 1.00 88.19 72 PHE A N 1
ATOM 555 C CA . PHE A 1 72 ? 6.367 -2.802 -22.236 1.00 88.19 72 PHE A CA 1
ATOM 556 C C . PHE A 1 72 ? 5.968 -4.121 -21.560 1.00 88.19 72 PHE A C 1
ATOM 558 O O . PHE A 1 72 ? 6.721 -5.102 -21.588 1.00 88.19 72 PHE A O 1
ATOM 565 N N . TYR A 1 73 ? 4.781 -4.155 -20.949 1.00 87.75 73 TYR A N 1
ATOM 566 C CA . TYR A 1 73 ? 4.305 -5.313 -20.192 1.00 87.75 73 TYR A CA 1
ATOM 567 C C . TYR A 1 73 ? 3.817 -6.459 -21.081 1.00 87.75 73 TYR A C 1
ATOM 569 O O . TYR A 1 73 ? 3.967 -7.615 -20.689 1.00 87.75 73 TYR A O 1
ATOM 577 N N . SER A 1 74 ? 3.323 -6.181 -22.290 1.00 89.00 74 SER A N 1
ATOM 578 C CA . SER A 1 74 ? 2.970 -7.210 -23.272 1.00 89.00 74 SER A CA 1
ATOM 579 C C . SER A 1 74 ? 4.191 -8.011 -23.725 1.00 89.00 74 SER A C 1
ATOM 581 O O . SER A 1 74 ? 4.076 -9.202 -24.000 1.00 89.00 74 SER A O 1
ATOM 583 N N . ALA A 1 75 ? 5.368 -7.378 -23.757 1.00 91.56 75 ALA A N 1
ATOM 584 C CA . ALA A 1 75 ? 6.636 -8.043 -24.047 1.00 91.56 75 ALA A CA 1
ATOM 585 C C . ALA A 1 75 ? 7.240 -8.756 -22.820 1.00 91.56 75 ALA A C 1
ATOM 587 O O . ALA A 1 75 ? 8.037 -9.677 -22.979 1.00 91.56 75 ALA A O 1
ATOM 588 N N . ASN A 1 76 ? 6.858 -8.359 -21.599 1.00 87.88 76 ASN A N 1
ATOM 589 C CA . ASN A 1 76 ? 7.439 -8.851 -20.344 1.00 87.88 76 ASN A CA 1
ATOM 590 C C . ASN A 1 76 ? 6.364 -9.202 -19.292 1.00 87.88 76 ASN A C 1
ATOM 592 O O . ASN A 1 76 ? 6.339 -8.615 -18.202 1.00 87.88 76 ASN A O 1
ATOM 596 N N . PRO A 1 77 ? 5.489 -10.192 -19.554 1.00 86.25 77 PRO A N 1
ATOM 597 C CA . PRO A 1 77 ? 4.358 -10.499 -18.675 1.00 86.25 77 PRO A CA 1
ATOM 598 C C . PRO A 1 77 ? 4.783 -10.962 -17.271 1.00 86.25 77 PRO A C 1
ATOM 600 O O . PRO A 1 77 ? 4.071 -10.731 -16.296 1.00 86.25 77 PRO A O 1
ATOM 603 N N . LEU A 1 78 ? 5.978 -11.545 -17.127 1.00 88.56 78 LEU A N 1
ATOM 604 C CA . LEU A 1 78 ? 6.521 -11.988 -15.834 1.00 88.56 78 LEU A CA 1
ATOM 605 C C . LEU A 1 78 ? 6.822 -10.834 -14.861 1.00 88.56 78 LEU A C 1
ATOM 607 O O . LEU A 1 78 ? 6.976 -11.068 -13.662 1.00 88.56 78 LEU A O 1
ATOM 611 N N . VAL A 1 79 ? 6.909 -9.594 -15.352 1.00 86.50 79 VAL A N 1
ATOM 612 C CA . VAL A 1 79 ? 7.192 -8.403 -14.532 1.00 86.50 79 VAL A CA 1
ATOM 613 C C . VAL A 1 79 ? 5.904 -7.796 -13.964 1.00 86.50 79 VAL A C 1
ATOM 615 O O . VAL A 1 79 ? 5.946 -7.032 -13.001 1.00 86.50 79 VAL A O 1
ATOM 618 N N . ILE A 1 80 ? 4.733 -8.179 -14.481 1.00 84.94 80 ILE A N 1
ATOM 619 C CA . ILE A 1 80 ? 3.426 -7.686 -14.027 1.00 84.94 80 ILE A CA 1
ATOM 620 C C . ILE A 1 80 ? 3.221 -7.847 -12.509 1.00 84.94 80 ILE A C 1
ATOM 622 O O . ILE A 1 80 ? 2.910 -6.843 -11.874 1.00 84.94 80 ILE A O 1
ATOM 626 N N . PRO A 1 81 ? 3.448 -9.008 -11.868 1.00 86.06 81 PRO A N 1
ATOM 627 C CA . PRO A 1 81 ? 3.236 -9.143 -10.422 1.00 86.06 81 PRO A CA 1
ATOM 628 C C . PRO A 1 81 ? 4.345 -8.512 -9.561 1.00 86.06 81 PRO A C 1
ATOM 630 O O . PRO A 1 81 ? 4.204 -8.430 -8.344 1.00 86.06 81 PRO A O 1
A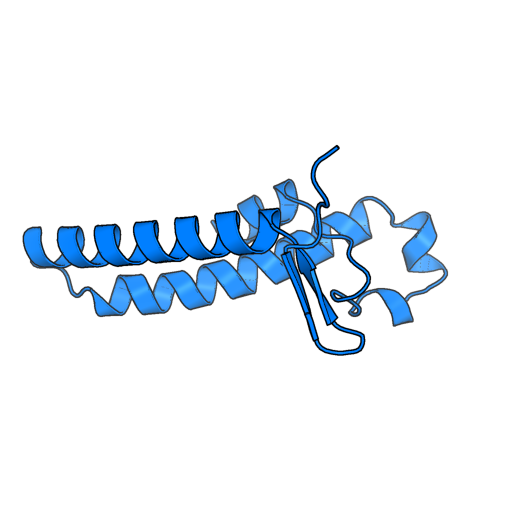TOM 633 N N . GLN A 1 82 ? 5.453 -8.062 -10.159 1.00 86.81 82 GLN A N 1
ATOM 634 C CA . GLN A 1 82 ? 6.630 -7.581 -9.430 1.00 86.81 82 GLN A CA 1
ATOM 635 C C . GLN A 1 82 ? 6.437 -6.137 -8.946 1.00 86.81 82 GLN A C 1
ATOM 637 O O . GLN A 1 82 ? 6.955 -5.186 -9.534 1.00 86.81 82 GLN A O 1
ATOM 642 N N . ILE A 1 83 ? 5.666 -5.973 -7.872 1.00 82.25 83 ILE A N 1
ATOM 643 C CA . ILE A 1 83 ? 5.362 -4.672 -7.251 1.00 82.25 83 ILE A CA 1
ATOM 644 C C . ILE A 1 83 ? 6.568 -4.048 -6.528 1.00 82.25 83 ILE A C 1
ATOM 646 O O . ILE A 1 83 ? 6.613 -2.837 -6.336 1.00 82.25 83 ILE A O 1
ATOM 650 N N . TRP A 1 84 ? 7.566 -4.857 -6.160 1.00 81.06 84 TRP A N 1
ATOM 651 C CA . TRP A 1 84 ? 8.786 -4.410 -5.474 1.00 81.06 84 TRP A CA 1
ATOM 652 C C . TRP A 1 84 ? 9.786 -3.696 -6.391 1.00 81.06 84 TRP A C 1
ATOM 654 O O . TRP A 1 84 ? 10.631 -2.960 -5.898 1.00 81.06 84 TRP A O 1
ATOM 664 N N . ASN A 1 85 ? 9.665 -3.842 -7.715 1.00 78.56 85 ASN A N 1
ATOM 665 C CA . ASN A 1 85 ? 10.470 -3.080 -8.681 1.00 78.56 85 ASN A CA 1
ATOM 666 C C . ASN A 1 85 ? 9.913 -1.662 -8.921 1.00 78.56 85 ASN A C 1
ATOM 668 O O . ASN A 1 85 ? 10.342 -0.971 -9.843 1.00 78.56 85 ASN A O 1
ATOM 672 N N . GLY A 1 86 ? 8.919 -1.242 -8.132 1.00 74.94 86 GLY A N 1
ATOM 673 C CA . GLY A 1 86 ? 8.164 -0.014 -8.346 1.00 74.94 86 GLY A CA 1
ATOM 674 C C . GLY A 1 86 ? 7.041 -0.181 -9.372 1.00 74.94 86 GLY A C 1
ATOM 675 O O . GLY A 1 86 ? 6.640 -1.292 -9.729 1.00 74.94 86 GLY A O 1
ATOM 676 N N . GLY A 1 87 ? 6.505 0.947 -9.839 1.00 75.62 87 GLY A N 1
ATOM 677 C CA . GLY A 1 87 ? 5.420 0.979 -10.820 1.00 75.62 87 GLY A CA 1
ATOM 678 C C . GLY A 1 87 ? 4.030 0.862 -10.197 1.00 75.62 87 GLY A C 1
ATOM 679 O O . GLY A 1 87 ? 3.310 -0.117 -10.416 1.00 75.62 87 GLY A O 1
ATOM 680 N N . ILE A 1 88 ? 3.675 1.866 -9.398 1.00 75.38 88 ILE A N 1
ATOM 681 C CA . ILE A 1 88 ? 2.372 2.007 -8.744 1.00 75.38 88 ILE A CA 1
ATOM 682 C C . ILE A 1 88 ? 1.719 3.267 -9.309 1.00 75.38 88 ILE A C 1
ATOM 684 O O . ILE A 1 88 ? 2.248 4.368 -9.167 1.00 75.38 88 ILE A O 1
ATOM 688 N N . GLY A 1 89 ? 0.575 3.115 -9.976 1.00 83.56 89 GLY A N 1
ATOM 689 C CA . GLY A 1 89 ? -0.199 4.248 -10.472 1.00 83.56 89 GLY A CA 1
ATOM 690 C C . GLY A 1 89 ? -1.120 4.805 -9.391 1.00 83.56 89 GLY A C 1
ATOM 691 O O . GLY A 1 89 ? -2.091 4.144 -9.033 1.00 83.56 89 GLY A O 1
ATOM 692 N N . ILE A 1 90 ? -0.873 6.033 -8.921 1.00 83.69 90 ILE A N 1
ATOM 693 C CA . ILE A 1 90 ? -1.748 6.715 -7.944 1.00 83.69 90 ILE A CA 1
ATOM 694 C C . ILE A 1 90 ? -3.221 6.759 -8.404 1.00 83.69 90 ILE A C 1
ATOM 696 O O . ILE A 1 90 ? -4.089 6.457 -7.586 1.00 83.69 90 ILE A O 1
ATOM 700 N N . PRO A 1 91 ? -3.548 7.043 -9.686 1.00 87.81 91 PRO A N 1
ATOM 701 C CA . PRO A 1 91 ? -4.942 7.033 -10.140 1.00 87.81 91 PRO A CA 1
ATOM 702 C C . PRO A 1 91 ? -5.610 5.662 -9.987 1.00 87.81 91 PRO A C 1
ATOM 704 O O . PRO A 1 91 ? -6.759 5.578 -9.565 1.00 87.81 91 PRO A O 1
ATOM 707 N N . GLY A 1 92 ? -4.873 4.584 -10.270 1.00 85.69 92 GLY A N 1
ATOM 708 C CA . GLY A 1 92 ? -5.357 3.221 -10.063 1.00 85.69 92 GLY A CA 1
ATOM 709 C C . GLY A 1 92 ? -5.518 2.863 -8.589 1.00 85.69 92 GLY A C 1
ATOM 710 O O . GLY A 1 92 ? -6.437 2.129 -8.247 1.00 85.69 92 GLY A O 1
ATOM 711 N N . ALA A 1 93 ? -4.663 3.405 -7.715 1.00 87.69 93 ALA A N 1
ATOM 712 C CA . ALA A 1 93 ? -4.785 3.215 -6.271 1.00 87.69 93 ALA A CA 1
ATOM 713 C C . ALA A 1 93 ? -6.081 3.821 -5.730 1.00 87.69 93 ALA A C 1
ATOM 715 O O . ALA A 1 93 ? -6.799 3.174 -4.975 1.00 87.69 93 ALA A O 1
ATOM 716 N N . LEU A 1 94 ? -6.392 5.045 -6.163 1.00 87.81 94 LEU A N 1
ATOM 717 C CA . LEU A 1 94 ? -7.623 5.739 -5.796 1.00 87.81 94 LEU A CA 1
ATOM 718 C C . LEU A 1 94 ? -8.855 5.017 -6.347 1.00 87.81 94 LEU A C 1
ATOM 720 O O . LEU A 1 94 ? -9.801 4.794 -5.605 1.00 87.81 94 LEU A O 1
ATOM 724 N N . ALA A 1 95 ? -8.826 4.610 -7.618 1.00 89.06 95 ALA A N 1
ATOM 725 C CA . ALA A 1 95 ? -9.940 3.897 -8.239 1.00 89.06 95 ALA A CA 1
ATOM 726 C C . ALA A 1 95 ? -10.165 2.495 -7.651 1.00 89.06 95 ALA A C 1
ATOM 728 O O . ALA A 1 95 ? -11.292 2.023 -7.638 1.00 89.06 95 ALA A O 1
ATOM 729 N N . GLY A 1 96 ? -9.107 1.820 -7.191 1.00 85.31 96 GLY A N 1
ATOM 730 C CA . GLY A 1 96 ? -9.223 0.519 -6.534 1.00 85.31 96 GLY A CA 1
ATOM 731 C C . GLY A 1 96 ? -9.663 0.608 -5.073 1.00 85.31 96 GLY A C 1
ATOM 732 O O . GLY A 1 96 ? -10.193 -0.362 -4.546 1.00 85.31 96 GLY A O 1
ATOM 733 N N . GLY A 1 97 ? -9.419 1.738 -4.406 1.00 79.69 97 GLY A N 1
ATOM 734 C CA . GLY A 1 97 ? -9.742 1.942 -2.992 1.00 79.69 97 GLY A CA 1
ATOM 735 C C . GLY A 1 97 ? -11.133 2.523 -2.710 1.00 79.69 97 GLY A C 1
ATOM 736 O O . GLY A 1 97 ? -11.480 2.671 -1.542 1.00 79.69 97 GLY A O 1
ATOM 737 N N . VAL A 1 98 ? -11.893 2.879 -3.748 1.00 82.25 98 VAL A N 1
ATOM 738 C CA . VAL A 1 98 ? -13.277 3.389 -3.678 1.00 82.25 98 VAL A CA 1
ATOM 739 C C . VAL A 1 98 ? -14.234 2.302 -4.139 1.00 82.25 98 VAL A C 1
ATOM 741 O O . VAL A 1 98 ? -15.273 2.130 -3.468 1.00 82.25 98 VAL A O 1
#

pLDDT: mean 88.06, std 5.22, range [62.78, 95.19]

Radius of gyration: 16.75 Å; chains: 1; bounding box: 42×29×44 Å

Sequence (98 aa):
MIDPIAFEIGPLQLHWYGIIIASAVLISALLGARVATWLGENPEDGWSMLLLVVITGVIGARIYHVIHLWDFYSANPLVIPQIWNGGIGIPGALAGGV

Secondary structure (DSSP, 8-state):
---SEEEEETTEEEEHHHHHHHHHHHHHHHHHHHHHHHHT--HHHHHHHHHHHHHHHHHHHHHHHHHHTHHHHHH-GGGTT-GGG----HHHHHHHH-